Protein AF-A0A935F3R4-F1 (afdb_monomer_lite)

Sequence (139 aa):
MKSLVALALAGAVAFTPAAFAADPPKAADSKANPQQERMKACNEKAKGKSGDDRSKFMSACLSGEEPAKMTHQEKMGYCNKQAAGKSGDDRKKFMSSCLSGDAPAANMTQQEKMGYCNKQATGKSGDDRKKFMSSCLSG

pLDDT: mean 72.4, std 16.74, range [38.69, 95.19]

Secondary structure (DSSP, 8-state):
---------------------------------HHHHHHHHHHHHTTT--HHHHHHHHHHHHHT-S--PPPHHHHHHHHHHHTTT--HHHHHHHHHHHHHSS-TTTSS-HHHHHHHHHHHTTT--HHHHHHHHHHHHH-

Foldseek 3Di:
DDDDDDDDDDDDDDDDDDDDDDDDPDPPDPPDDVLVLLQVVLVVVLVVPDDPRSVVSSCCSSVLVAQDQDGLVSLQVLLVVVCVVPDDPRSVVSSCVSNVDSPVVVVDDLVVLQVVLVVSCVPPDDPRSVSRSVSNSVD

Radius of gyration: 26.76 Å; chains: 1; bounding box: 72×70×45 Å

Structure (mmCIF, N/CA/C/O backbone):
data_AF-A0A935F3R4-F1
#
_entry.id   AF-A0A935F3R4-F1
#
loop_
_atom_site.group_PDB
_atom_site.id
_atom_site.type_symbol
_atom_site.label_atom_id
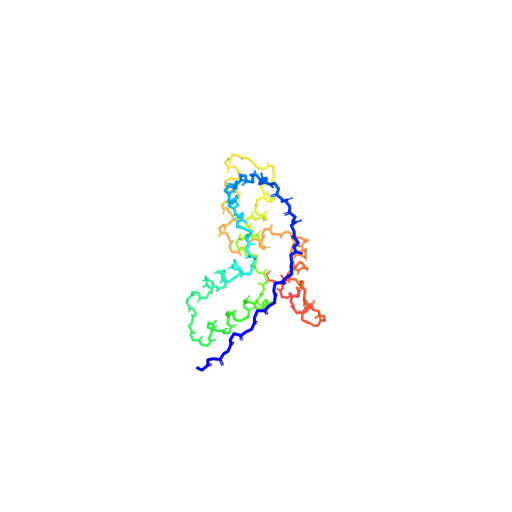_atom_site.label_alt_id
_atom_site.label_comp_id
_atom_site.label_asym_id
_atom_site.label_entity_id
_atom_site.label_seq_id
_atom_site.pdbx_PDB_ins_code
_atom_site.Cartn_x
_atom_site.Cartn_y
_atom_site.Cartn_z
_atom_site.occupancy
_atom_site.B_iso_or_equiv
_atom_site.auth_seq_id
_atom_site.auth_comp_id
_atom_site.auth_asym_id
_atom_site.auth_atom_id
_atom_site.pdbx_PDB_model_num
ATOM 1 N N . MET A 1 1 ? 56.560 35.709 -5.169 1.00 38.69 1 MET A N 1
ATOM 2 C CA . MET A 1 1 ? 56.794 36.980 -5.894 1.00 38.69 1 MET A CA 1
ATOM 3 C C . MET A 1 1 ? 55.492 37.769 -5.815 1.00 38.69 1 MET A C 1
ATOM 5 O O . MET A 1 1 ? 54.488 37.266 -6.285 1.00 38.69 1 MET A O 1
ATOM 9 N N . LYS A 1 2 ? 55.395 38.708 -4.862 1.00 43.03 2 LYS A N 1
ATOM 10 C CA . LYS A 1 2 ? 55.225 40.154 -5.122 1.00 43.03 2 LYS A CA 1
ATOM 11 C C . LYS A 1 2 ? 54.129 40.478 -6.157 1.00 43.03 2 LYS A C 1
ATOM 13 O O . LYS A 1 2 ? 54.388 40.368 -7.345 1.00 43.03 2 LYS A O 1
ATOM 18 N N . SER A 1 3 ? 52.966 40.952 -5.703 1.00 43.56 3 SER A N 1
ATOM 19 C CA . SER A 1 3 ? 52.717 42.402 -5.680 1.00 43.56 3 SER A CA 1
ATOM 20 C C . SER A 1 3 ? 51.422 42.783 -4.957 1.00 43.56 3 SER A C 1
ATOM 22 O O . SER A 1 3 ? 50.352 42.242 -5.212 1.00 43.56 3 SER A O 1
ATOM 24 N N . LEU A 1 4 ? 51.588 43.749 -4.055 1.00 52.19 4 LEU A N 1
ATOM 25 C CA . LEU A 1 4 ? 50.593 44.647 -3.473 1.00 52.19 4 LEU A CA 1
ATOM 26 C C . LEU A 1 4 ? 50.258 45.751 -4.487 1.00 52.19 4 LEU A C 1
ATOM 28 O O . LEU A 1 4 ? 51.204 46.257 -5.078 1.00 52.19 4 LEU A O 1
ATOM 32 N N . VAL A 1 5 ? 49.001 46.210 -4.573 1.00 55.28 5 VAL A N 1
ATOM 33 C CA . VAL A 1 5 ? 48.644 47.644 -4.686 1.00 55.28 5 VAL A CA 1
ATOM 34 C C . VAL A 1 5 ? 47.255 47.852 -4.069 1.00 55.28 5 VAL A C 1
ATOM 36 O O . VAL A 1 5 ? 46.295 47.169 -4.413 1.00 55.28 5 VAL A O 1
ATOM 39 N N . ALA A 1 6 ? 47.189 48.798 -3.136 1.00 48.53 6 ALA A N 1
ATOM 40 C CA . ALA A 1 6 ? 46.006 49.282 -2.445 1.00 48.53 6 ALA A CA 1
ATOM 41 C C . ALA A 1 6 ? 45.320 50.420 -3.219 1.00 48.53 6 ALA A C 1
ATOM 43 O O . ALA A 1 6 ? 45.998 51.213 -3.869 1.00 48.53 6 ALA A O 1
ATOM 44 N N . LEU A 1 7 ? 44.006 50.582 -3.042 1.00 43.25 7 LEU A N 1
ATOM 45 C CA . LEU A 1 7 ? 43.373 51.900 -3.096 1.00 43.25 7 LEU A CA 1
ATOM 46 C C . LEU A 1 7 ? 42.188 51.938 -2.124 1.00 43.25 7 LEU A C 1
ATOM 48 O O . LEU A 1 7 ? 41.183 51.258 -2.310 1.00 43.25 7 LEU A O 1
ATOM 52 N N . ALA A 1 8 ? 42.354 52.716 -1.058 1.00 47.06 8 ALA A N 1
ATOM 53 C CA . ALA A 1 8 ? 41.310 53.069 -0.113 1.00 47.06 8 ALA A CA 1
ATOM 54 C C . ALA A 1 8 ? 40.468 54.219 -0.683 1.00 47.06 8 ALA A C 1
ATOM 56 O O . ALA A 1 8 ? 41.023 55.189 -1.196 1.00 47.06 8 ALA A O 1
ATOM 57 N N . LEU A 1 9 ? 39.147 54.148 -0.521 1.00 44.62 9 LEU A N 1
ATOM 58 C CA . LEU A 1 9 ? 38.273 55.319 -0.549 1.00 44.62 9 LEU A CA 1
ATOM 59 C C . LEU A 1 9 ? 37.217 55.173 0.546 1.00 44.62 9 LEU A C 1
ATOM 61 O O . LEU A 1 9 ? 36.546 54.152 0.675 1.00 44.62 9 LEU A O 1
ATOM 65 N N . ALA A 1 10 ? 37.184 56.201 1.384 1.00 49.09 10 ALA A N 1
ATOM 66 C CA . ALA A 1 10 ? 36.413 56.323 2.601 1.00 49.09 10 ALA A CA 1
ATOM 67 C C . ALA A 1 10 ? 34.899 56.343 2.346 1.00 49.09 10 ALA A C 1
ATOM 69 O O . ALA A 1 10 ? 34.424 56.929 1.378 1.00 49.09 10 ALA A O 1
ATOM 70 N N . GLY A 1 11 ? 34.147 55.773 3.283 1.00 43.31 11 GLY A N 1
ATOM 71 C CA . GLY A 1 11 ? 32.693 55.875 3.342 1.00 43.31 11 GLY A CA 1
ATOM 72 C C . GLY A 1 11 ? 32.197 55.389 4.695 1.00 43.31 11 GLY A C 1
ATOM 73 O O . GLY A 1 11 ? 31.894 54.213 4.867 1.00 43.31 11 GLY A O 1
ATOM 74 N N . ALA A 1 12 ? 32.180 56.288 5.677 1.00 54.00 12 ALA A N 1
ATOM 75 C CA . ALA A 1 12 ? 31.603 56.039 6.987 1.00 54.00 12 ALA A CA 1
ATOM 76 C C . ALA A 1 12 ? 30.084 55.838 6.859 1.00 54.00 12 ALA A C 1
ATOM 78 O O . ALA A 1 12 ? 29.365 56.767 6.502 1.00 54.00 12 ALA A O 1
ATOM 79 N N . VAL A 1 13 ? 29.595 54.644 7.198 1.00 53.12 13 VAL A N 1
ATOM 80 C CA . VAL A 1 13 ? 28.189 54.426 7.550 1.00 53.12 13 VAL A CA 1
ATOM 81 C C . VAL A 1 13 ? 28.177 53.765 8.918 1.00 53.12 13 VAL A C 1
ATOM 83 O O . VAL A 1 13 ? 28.537 52.601 9.077 1.00 53.12 13 VAL A O 1
ATOM 86 N N . ALA A 1 14 ? 27.811 54.555 9.923 1.00 50.25 14 ALA A N 1
ATOM 87 C CA . ALA A 1 14 ? 27.481 54.062 11.245 1.00 50.25 14 ALA A CA 1
ATOM 88 C C . ALA A 1 14 ? 26.250 53.151 11.128 1.00 50.25 14 ALA A C 1
ATOM 90 O O . ALA A 1 14 ? 25.163 53.622 10.797 1.00 50.25 14 ALA A O 1
ATOM 91 N N . PHE A 1 15 ? 26.421 51.855 11.391 1.00 52.00 15 PHE A N 1
ATOM 92 C CA . PHE A 1 15 ? 25.313 50.927 11.592 1.00 52.00 15 PHE A CA 1
ATOM 93 C C . PHE A 1 15 ? 25.356 50.444 13.041 1.00 52.00 15 PHE A C 1
ATOM 95 O O . PHE A 1 15 ? 26.325 49.839 13.498 1.00 52.00 15 PHE A O 1
ATOM 102 N N . THR A 1 16 ? 24.319 50.812 13.777 1.00 57.53 16 THR A N 1
ATOM 103 C CA . THR A 1 16 ? 24.062 50.454 15.170 1.00 57.53 16 THR A CA 1
ATOM 104 C C . THR A 1 16 ? 23.855 48.936 15.315 1.00 57.53 16 THR A C 1
ATOM 106 O O . THR A 1 16 ? 23.285 48.308 14.422 1.00 57.53 16 THR A O 1
ATOM 109 N N . PRO A 1 17 ? 24.293 48.300 16.419 1.00 47.12 17 PRO A N 1
ATOM 110 C CA . PRO A 1 17 ? 24.120 46.865 16.598 1.00 47.12 17 PRO A CA 1
ATOM 111 C C . PRO A 1 17 ? 22.686 46.559 17.052 1.00 47.12 17 PRO A C 1
ATOM 113 O O . PRO A 1 17 ? 22.317 46.814 18.197 1.00 47.12 17 PRO A O 1
ATOM 116 N N . ALA A 1 18 ? 21.874 45.981 16.167 1.00 45.28 18 ALA A N 1
ATOM 117 C CA . ALA A 1 18 ? 20.682 45.247 16.575 1.00 45.28 18 ALA A CA 1
ATOM 118 C C . ALA A 1 18 ? 21.119 43.848 17.032 1.00 45.28 18 ALA A C 1
ATOM 120 O O . ALA A 1 18 ? 21.529 43.009 16.229 1.00 45.28 18 ALA A O 1
ATOM 121 N N . ALA A 1 19 ? 21.066 43.623 18.342 1.00 49.66 19 ALA A N 1
ATOM 122 C CA . ALA A 1 19 ? 21.203 42.310 18.945 1.00 49.66 19 ALA A CA 1
ATOM 123 C C . ALA A 1 19 ? 20.053 41.408 18.466 1.00 49.66 19 ALA A C 1
ATOM 125 O O . ALA A 1 19 ? 18.925 41.527 18.939 1.00 49.66 19 ALA A O 1
ATOM 126 N N . PHE A 1 20 ? 20.338 40.501 17.533 1.00 44.22 20 PHE A N 1
ATOM 127 C CA . PHE A 1 20 ? 19.460 39.371 17.259 1.00 44.22 20 PHE A CA 1
ATOM 128 C C . PHE A 1 20 ? 19.858 38.224 18.182 1.00 44.22 20 PHE A C 1
ATOM 130 O O . PHE A 1 20 ? 20.904 37.596 18.017 1.00 44.22 20 PHE A O 1
ATOM 137 N N . ALA A 1 21 ? 19.010 37.986 19.181 1.00 41.22 21 ALA A N 1
ATOM 138 C CA . ALA A 1 21 ? 18.970 36.734 19.910 1.00 41.22 21 ALA A CA 1
ATOM 139 C C . ALA A 1 21 ? 18.739 35.600 18.899 1.00 41.22 21 ALA A C 1
ATOM 141 O O . ALA A 1 21 ? 17.731 35.577 18.195 1.00 41.22 21 ALA A O 1
ATOM 142 N N . ALA A 1 22 ? 19.707 34.693 18.792 1.00 39.03 22 ALA A N 1
ATOM 143 C CA . ALA A 1 22 ? 19.551 33.462 18.041 1.00 39.03 22 ALA A CA 1
ATOM 144 C C . ALA A 1 22 ? 18.685 32.503 18.868 1.00 39.03 22 ALA A C 1
ATOM 146 O O . ALA A 1 22 ? 19.172 31.858 19.797 1.00 39.03 22 ALA A O 1
ATOM 147 N N . ASP A 1 23 ? 17.396 32.426 18.540 1.00 50.12 23 ASP A N 1
ATOM 148 C CA . ASP A 1 23 ? 16.564 31.276 18.885 1.00 50.12 23 ASP A CA 1
ATOM 149 C C . ASP A 1 23 ? 17.245 29.983 18.385 1.00 50.12 23 ASP A C 1
ATOM 151 O O . ASP A 1 23 ? 17.733 29.946 17.247 1.00 50.12 23 ASP A O 1
ATOM 155 N N . PRO A 1 24 ? 17.300 28.905 19.190 1.00 49.59 24 PRO A N 1
ATOM 156 C CA . PRO A 1 24 ? 17.831 27.630 18.727 1.00 49.59 24 PRO A CA 1
ATOM 157 C C . PRO A 1 24 ? 16.978 27.122 17.554 1.00 49.59 24 PRO A C 1
ATOM 159 O O . PRO A 1 24 ? 15.748 27.230 17.604 1.00 49.59 24 PRO A O 1
ATOM 162 N N . PRO A 1 25 ? 17.583 26.545 16.496 1.00 46.75 25 PRO A N 1
ATOM 163 C CA . PRO A 1 25 ? 16.826 26.004 15.380 1.00 46.75 25 PRO A CA 1
ATOM 164 C C . PRO A 1 25 ? 15.857 24.940 15.897 1.00 46.75 25 PRO A C 1
ATOM 166 O O . PRO A 1 25 ? 16.247 23.860 16.344 1.00 46.75 25 PRO A O 1
ATOM 169 N N . LYS A 1 26 ? 14.569 25.286 15.834 1.00 45.81 26 LYS A N 1
ATOM 170 C CA . LYS A 1 26 ? 13.435 24.385 15.999 1.00 45.81 26 LYS A CA 1
ATOM 171 C C . LYS A 1 26 ? 13.702 23.170 15.110 1.00 45.81 26 LYS A C 1
ATOM 173 O O . LYS A 1 26 ? 13.853 23.319 13.898 1.00 45.81 26 LYS A O 1
ATOM 178 N N . ALA A 1 27 ? 13.834 22.000 15.735 1.00 45.16 27 ALA A N 1
ATOM 179 C CA . ALA A 1 27 ? 14.078 20.736 15.059 1.00 45.16 27 ALA A CA 1
ATOM 180 C C . ALA A 1 27 ? 13.140 20.611 13.854 1.00 45.16 27 ALA A C 1
ATOM 182 O O . ALA A 1 27 ? 11.920 20.692 13.998 1.00 45.16 27 ALA A O 1
ATOM 183 N N . ALA A 1 28 ? 13.728 20.473 12.668 1.00 40.44 28 ALA A N 1
ATOM 184 C CA . ALA A 1 28 ? 12.989 20.231 11.448 1.00 40.44 28 ALA A CA 1
ATOM 185 C C . ALA A 1 28 ? 12.219 18.915 11.607 1.00 40.44 28 ALA A C 1
ATOM 187 O O . ALA A 1 28 ? 12.815 17.838 11.682 1.00 40.44 28 ALA A O 1
ATOM 188 N N . ASP A 1 29 ? 10.894 19.023 11.677 1.00 42.53 29 ASP A N 1
ATOM 189 C CA . ASP A 1 29 ? 9.966 17.911 11.542 1.00 42.53 29 ASP A CA 1
ATOM 190 C C . ASP A 1 29 ? 10.389 17.060 10.339 1.00 42.53 29 ASP A C 1
ATOM 192 O O . ASP A 1 29 ? 10.407 17.522 9.192 1.00 42.53 29 ASP A O 1
ATOM 196 N N . SER A 1 30 ? 10.779 15.813 10.613 1.00 47.22 30 SER A N 1
ATOM 197 C CA . SER A 1 30 ? 11.139 14.823 9.603 1.00 47.22 30 SER A CA 1
ATOM 198 C C . SER A 1 30 ? 9.915 14.516 8.749 1.00 47.22 30 SER A C 1
ATOM 200 O O . SER A 1 30 ? 9.144 13.595 9.020 1.00 47.22 30 SER A O 1
ATOM 202 N N . LYS A 1 31 ? 9.738 15.311 7.694 1.00 47.62 31 LYS A N 1
ATOM 203 C CA . LYS A 1 31 ? 8.797 15.066 6.609 1.00 47.62 31 LYS A CA 1
ATOM 204 C C . LYS A 1 31 ? 9.129 13.697 6.028 1.00 47.62 31 LYS A C 1
ATOM 206 O O . LYS A 1 31 ? 10.131 13.541 5.333 1.00 47.62 31 LYS A O 1
ATOM 211 N N . ALA A 1 32 ? 8.312 12.703 6.359 1.00 54.34 32 ALA A N 1
ATOM 212 C CA . ALA A 1 32 ? 8.445 11.357 5.836 1.00 54.34 32 ALA A CA 1
ATOM 213 C C . ALA A 1 32 ? 8.605 11.410 4.312 1.00 54.34 32 ALA A C 1
ATOM 215 O O . ALA A 1 32 ? 7.733 11.911 3.600 1.00 54.34 32 ALA A O 1
ATOM 216 N N . ASN A 1 33 ? 9.758 10.954 3.822 1.00 67.00 33 ASN A N 1
ATOM 217 C CA . ASN A 1 33 ? 10.043 10.930 2.401 1.00 67.00 33 ASN A CA 1
ATOM 218 C C . ASN A 1 33 ? 9.420 9.646 1.822 1.00 67.00 33 ASN A C 1
ATOM 220 O O . ASN A 1 33 ? 9.916 8.553 2.120 1.00 67.00 33 ASN A O 1
ATOM 224 N N . PRO A 1 34 ? 8.360 9.737 0.997 1.00 65.62 34 PRO A N 1
ATOM 225 C CA . PRO A 1 34 ? 7.677 8.560 0.457 1.00 65.62 34 PRO A CA 1
ATOM 226 C C . PRO A 1 34 ? 8.620 7.659 -0.353 1.00 65.62 34 PRO A C 1
ATOM 228 O O . PRO A 1 34 ? 8.399 6.451 -0.440 1.00 65.62 34 PRO A O 1
ATOM 231 N N . GLN A 1 35 ? 9.716 8.208 -0.887 1.00 68.75 35 GLN A N 1
ATOM 232 C CA . GLN A 1 35 ? 10.732 7.435 -1.590 1.00 68.75 35 GLN A CA 1
ATOM 233 C C . GLN A 1 35 ? 11.632 6.625 -0.645 1.00 68.75 35 GLN A C 1
ATOM 235 O O . GLN A 1 35 ? 11.976 5.491 -0.972 1.00 68.75 35 GLN A O 1
ATOM 240 N N . GLN A 1 36 ? 11.961 7.141 0.545 1.00 76.25 36 GLN A N 1
ATOM 241 C CA . GLN A 1 36 ? 12.702 6.371 1.556 1.00 76.25 36 GLN A CA 1
ATOM 242 C C . GLN A 1 36 ? 11.865 5.218 2.113 1.00 76.25 36 GLN A C 1
ATOM 244 O O . GLN A 1 36 ? 12.365 4.105 2.264 1.00 76.25 36 GLN A O 1
ATOM 249 N N . GLU A 1 37 ? 10.583 5.457 2.380 1.00 74.12 37 GLU A N 1
ATOM 250 C CA . GLU A 1 37 ? 9.661 4.422 2.863 1.00 74.12 37 GLU A CA 1
ATOM 251 C C . GLU A 1 37 ? 9.439 3.330 1.809 1.00 74.12 37 GLU A C 1
ATOM 253 O O . GLU A 1 37 ? 9.463 2.137 2.123 1.00 74.12 37 GLU A O 1
ATOM 258 N N . ARG A 1 38 ? 9.328 3.717 0.531 1.00 73.75 38 ARG A N 1
ATOM 259 C CA . ARG A 1 38 ? 9.307 2.773 -0.590 1.00 73.75 38 ARG A CA 1
ATOM 260 C C . ARG A 1 38 ? 10.592 1.958 -0.669 1.00 73.75 38 ARG A C 1
ATOM 262 O O . ARG A 1 38 ? 10.530 0.747 -0.843 1.00 73.75 38 ARG A O 1
ATOM 269 N N . MET A 1 39 ? 11.747 2.591 -0.496 1.00 84.50 39 MET A N 1
ATOM 270 C CA . MET A 1 39 ? 13.030 1.895 -0.519 1.00 84.50 39 MET A CA 1
ATOM 271 C C . MET A 1 39 ? 13.157 0.887 0.630 1.00 84.50 39 MET A C 1
ATOM 273 O O . MET A 1 39 ? 13.622 -0.230 0.405 1.00 84.50 39 MET A O 1
ATOM 277 N N . LYS A 1 40 ? 12.689 1.222 1.838 1.00 82.25 40 LYS A N 1
ATOM 278 C CA . LYS A 1 40 ? 12.616 0.268 2.959 1.00 82.25 40 LYS A CA 1
ATOM 279 C C . LYS A 1 40 ? 11.682 -0.902 2.643 1.00 82.25 40 LYS A C 1
ATOM 281 O O . LYS A 1 40 ? 12.074 -2.049 2.823 1.00 82.25 40 LYS A O 1
ATOM 286 N N . ALA A 1 41 ? 10.490 -0.630 2.109 1.00 76.44 41 ALA A N 1
ATOM 287 C CA . AL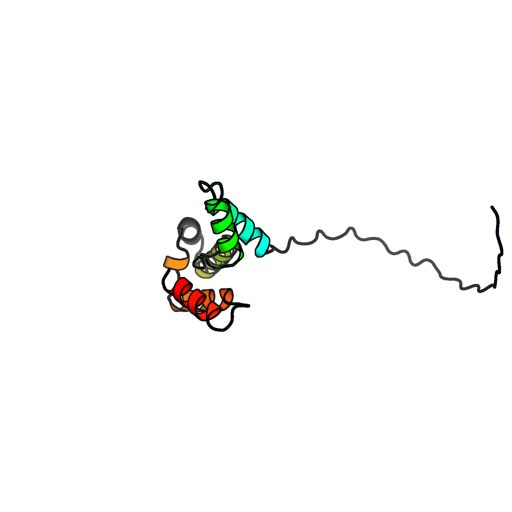A A 1 41 ? 9.527 -1.668 1.742 1.00 76.44 41 ALA A CA 1
ATOM 288 C C . ALA A 1 41 ? 10.052 -2.594 0.628 1.00 76.44 41 ALA A C 1
ATOM 290 O O . ALA A 1 41 ? 9.886 -3.811 0.711 1.00 76.44 41 ALA A O 1
ATOM 291 N N . CYS A 1 42 ? 10.719 -2.037 -0.388 1.00 83.69 42 CYS A N 1
ATOM 292 C CA . CYS A 1 42 ? 11.381 -2.819 -1.429 1.00 83.69 42 CYS A CA 1
ATOM 293 C C . CYS A 1 42 ? 12.513 -3.677 -0.850 1.00 83.69 42 CYS A C 1
ATOM 295 O O . CYS A 1 42 ? 12.633 -4.838 -1.217 1.00 83.69 42 CYS A O 1
ATOM 297 N N . ASN A 1 43 ? 13.306 -3.162 0.094 1.00 85.31 43 ASN A N 1
ATOM 298 C CA . ASN A 1 43 ? 14.351 -3.958 0.743 1.00 85.31 43 ASN A CA 1
ATOM 299 C C . ASN A 1 43 ? 13.786 -5.082 1.627 1.00 85.31 43 ASN A C 1
ATOM 301 O O . ASN A 1 43 ? 14.295 -6.199 1.573 1.00 85.31 43 ASN A O 1
ATOM 305 N N . GLU A 1 44 ? 12.713 -4.836 2.384 1.00 83.06 44 GLU A N 1
ATOM 306 C CA . GLU A 1 44 ? 12.034 -5.878 3.170 1.00 83.06 44 GLU A CA 1
ATOM 307 C C . GLU A 1 44 ? 11.498 -7.003 2.275 1.00 83.06 44 GLU A C 1
ATOM 309 O O . GLU A 1 44 ? 11.738 -8.178 2.539 1.00 83.06 44 GLU A O 1
ATOM 314 N N . LYS A 1 45 ? 10.847 -6.660 1.159 1.00 73.88 45 LYS A N 1
ATOM 315 C CA . LYS A 1 45 ? 10.323 -7.642 0.189 1.00 73.88 45 LYS A CA 1
ATOM 316 C C . LYS A 1 45 ? 11.398 -8.298 -0.686 1.00 73.88 45 LYS A C 1
ATOM 318 O O . LYS A 1 45 ? 11.113 -9.244 -1.429 1.00 73.88 45 LYS A O 1
ATOM 323 N N . ALA A 1 46 ? 12.619 -7.775 -0.641 1.00 82.75 46 ALA A N 1
ATOM 324 C CA . ALA A 1 46 ? 13.786 -8.384 -1.258 1.00 82.75 46 ALA A CA 1
ATOM 325 C C . ALA A 1 46 ? 14.455 -9.418 -0.339 1.00 82.75 46 ALA A C 1
ATOM 327 O O . ALA A 1 46 ? 15.379 -10.095 -0.789 1.00 82.75 46 ALA A O 1
ATOM 328 N N . LYS A 1 47 ? 14.011 -9.576 0.922 1.00 83.62 47 LYS A N 1
ATOM 329 C CA . LYS A 1 47 ? 14.495 -10.655 1.795 1.00 83.62 47 LYS A CA 1
ATOM 330 C C . LYS A 1 47 ? 14.267 -12.008 1.118 1.00 83.62 47 LYS A C 1
ATOM 332 O O . LYS A 1 47 ? 13.169 -12.304 0.659 1.00 83.62 47 LYS A O 1
ATOM 337 N N . GLY A 1 48 ? 15.330 -12.806 1.033 1.00 82.44 48 GLY A N 1
ATOM 338 C CA . GLY A 1 48 ? 15.326 -14.101 0.346 1.00 82.44 48 GLY A CA 1
ATOM 339 C C . GLY A 1 48 ? 15.599 -14.042 -1.161 1.00 82.44 48 GLY A C 1
ATOM 340 O O . GLY A 1 48 ? 15.699 -15.096 -1.780 1.00 82.44 48 GLY A O 1
ATOM 341 N N . LYS A 1 49 ? 15.765 -12.850 -1.755 1.00 83.88 49 LYS A N 1
ATOM 342 C CA . LYS A 1 49 ? 16.222 -12.678 -3.144 1.00 83.88 49 LYS A CA 1
ATOM 343 C C . LYS A 1 49 ? 17.701 -12.299 -3.165 1.00 83.88 49 LYS A C 1
ATOM 345 O O . LYS A 1 49 ? 18.145 -11.449 -2.389 1.00 83.88 49 LYS A O 1
ATOM 350 N N . SER A 1 50 ? 18.443 -12.871 -4.104 1.00 88.12 50 SER A N 1
ATOM 351 C CA . SER A 1 50 ? 19.895 -12.707 -4.234 1.00 88.12 50 SER A CA 1
ATOM 352 C C . SER A 1 50 ? 20.276 -12.526 -5.699 1.00 88.12 50 SER A C 1
ATOM 354 O O . SER A 1 50 ? 19.521 -12.918 -6.582 1.00 88.12 50 SER A O 1
ATOM 356 N N . GLY A 1 51 ? 21.451 -11.954 -5.963 1.00 89.38 51 GLY A N 1
ATOM 357 C CA . GLY A 1 51 ? 21.980 -11.841 -7.324 1.00 89.38 51 GLY A CA 1
ATOM 358 C C . GLY A 1 51 ? 21.067 -11.052 -8.268 1.00 89.38 51 GLY A C 1
ATOM 359 O O . GLY A 1 51 ? 20.501 -10.022 -7.892 1.00 89.38 51 GLY A O 1
ATOM 360 N N . ASP A 1 52 ? 20.936 -11.545 -9.496 1.00 89.81 52 ASP A N 1
ATOM 361 C CA . ASP A 1 52 ? 20.204 -10.884 -10.580 1.00 89.81 52 ASP A CA 1
ATOM 362 C C . ASP A 1 52 ? 18.709 -10.695 -10.253 1.00 89.81 52 ASP A C 1
ATOM 364 O O . ASP A 1 52 ? 18.123 -9.648 -10.546 1.00 89.81 52 ASP A O 1
ATOM 368 N N . ASP A 1 53 ? 18.114 -11.652 -9.532 1.00 82.50 53 ASP A N 1
ATOM 369 C CA . ASP A 1 53 ? 16.711 -11.615 -9.106 1.00 82.50 53 ASP A CA 1
ATOM 370 C C . ASP A 1 53 ? 16.423 -10.4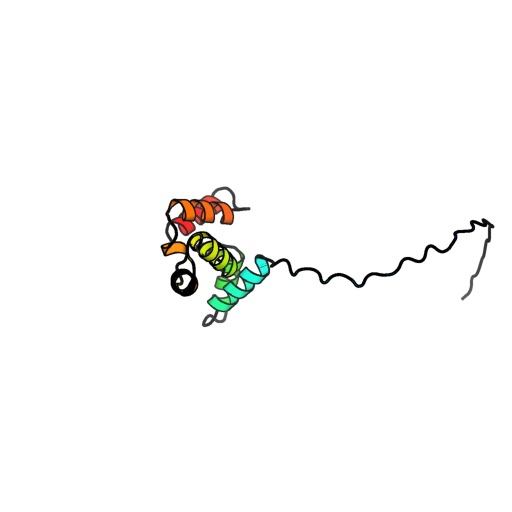82 -8.119 1.00 82.50 53 ASP A C 1
ATOM 372 O O . ASP A 1 53 ? 15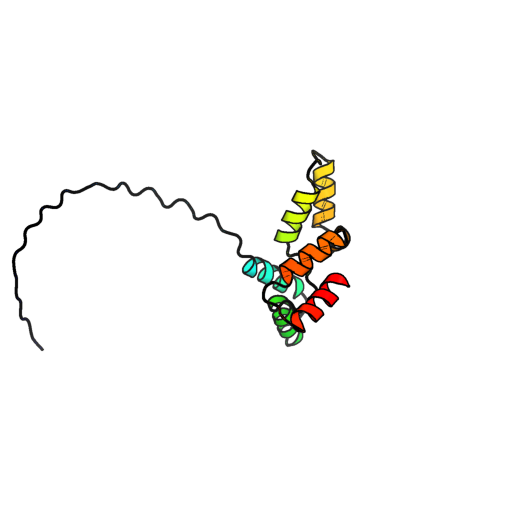.381 -9.824 -8.201 1.00 82.50 53 ASP A O 1
ATOM 376 N N . ARG A 1 54 ? 17.356 -10.196 -7.197 1.00 87.56 54 ARG A N 1
ATOM 377 C CA . ARG A 1 54 ? 17.212 -9.062 -6.272 1.00 87.56 54 ARG A CA 1
ATOM 378 C C . ARG A 1 54 ? 17.277 -7.742 -7.024 1.00 87.56 54 ARG A C 1
ATOM 380 O O . ARG A 1 54 ? 16.461 -6.865 -6.753 1.00 87.56 54 ARG A O 1
ATOM 387 N N . SER A 1 55 ? 18.220 -7.600 -7.949 1.00 83.94 55 SER A N 1
ATOM 388 C CA . SER A 1 55 ? 18.401 -6.368 -8.722 1.00 83.94 55 SER A CA 1
ATOM 389 C C . SER A 1 55 ? 17.195 -6.079 -9.610 1.00 83.94 55 SER A C 1
ATOM 391 O O . SER A 1 55 ? 16.673 -4.966 -9.580 1.00 83.94 55 SER A O 1
ATOM 393 N N . LYS A 1 56 ? 16.683 -7.087 -10.328 1.00 84.69 56 LYS A N 1
ATOM 394 C CA . LYS A 1 56 ? 15.458 -6.967 -11.135 1.00 84.69 56 LYS A CA 1
ATOM 395 C C . LYS A 1 56 ? 14.249 -6.610 -10.280 1.00 84.69 56 LYS A C 1
ATOM 397 O O . LYS A 1 56 ? 13.527 -5.671 -10.604 1.00 84.69 56 LYS A O 1
ATOM 402 N N . PHE A 1 57 ? 14.072 -7.296 -9.152 1.00 83.94 57 PHE A N 1
ATOM 403 C CA . PHE A 1 57 ? 12.990 -7.004 -8.219 1.00 83.94 57 PHE A CA 1
ATOM 404 C C . PHE A 1 57 ? 13.084 -5.588 -7.636 1.00 83.94 57 PHE A C 1
ATOM 406 O O . PHE A 1 57 ? 12.085 -4.881 -7.548 1.00 83.94 57 PHE A O 1
ATOM 413 N N . MET A 1 58 ? 14.277 -5.158 -7.232 1.00 86.31 58 MET A N 1
ATOM 414 C CA . MET A 1 58 ? 14.488 -3.861 -6.599 1.00 86.31 58 MET A CA 1
ATOM 415 C C . MET A 1 58 ? 14.295 -2.723 -7.603 1.00 86.31 58 MET A C 1
ATOM 417 O O . MET A 1 58 ? 13.627 -1.746 -7.270 1.00 86.31 58 MET A O 1
ATOM 421 N N . SER A 1 59 ? 14.765 -2.892 -8.841 1.00 83.25 59 SER A N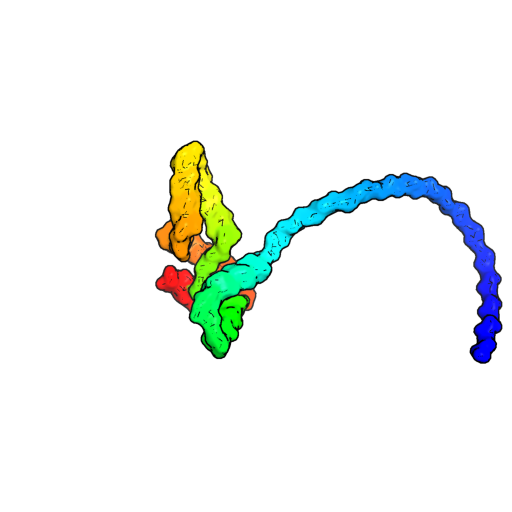 1
ATOM 422 C CA . SER A 1 59 ? 14.471 -1.981 -9.949 1.00 83.25 59 SER A CA 1
ATOM 423 C C . SER A 1 59 ? 12.970 -1.913 -10.224 1.00 83.25 59 SER A C 1
ATOM 425 O O . SER A 1 59 ? 12.404 -0.835 -10.116 1.00 83.25 59 SER A O 1
ATOM 427 N N . ALA A 1 60 ? 12.280 -3.037 -10.440 1.00 79.62 60 ALA A N 1
ATOM 428 C CA . ALA A 1 60 ? 10.831 -3.050 -10.679 1.00 79.62 60 ALA A CA 1
ATOM 429 C C . ALA A 1 60 ? 10.026 -2.443 -9.508 1.00 79.62 60 ALA A C 1
ATOM 431 O O . ALA A 1 60 ? 9.074 -1.680 -9.707 1.00 79.62 60 ALA A O 1
ATOM 432 N N . CYS A 1 61 ? 10.432 -2.726 -8.267 1.00 80.00 61 CYS A N 1
ATOM 433 C CA . CYS A 1 61 ? 9.793 -2.208 -7.059 1.00 80.00 61 CYS A CA 1
ATOM 434 C C . CYS A 1 61 ? 9.985 -0.693 -6.904 1.00 80.00 61 CYS A C 1
ATOM 436 O O . CYS A 1 61 ? 9.044 0.016 -6.527 1.00 80.00 61 CYS A O 1
ATOM 438 N N . LEU A 1 62 ? 11.168 -0.169 -7.233 1.00 77.69 62 LEU A N 1
ATOM 439 C CA . LEU A 1 62 ? 11.459 1.267 -7.208 1.00 77.69 62 LEU A CA 1
ATOM 440 C C . LEU A 1 62 ? 10.851 2.003 -8.422 1.00 77.69 62 LEU A C 1
ATOM 442 O O . LEU A 1 62 ? 10.380 3.127 -8.254 1.00 77.69 62 LEU A O 1
ATOM 446 N N . SER A 1 63 ? 10.745 1.347 -9.584 1.00 74.69 63 SER A N 1
ATOM 447 C CA . SER A 1 63 ? 10.122 1.847 -10.829 1.00 74.69 63 SER A CA 1
ATOM 448 C C . SER A 1 63 ? 8.584 1.802 -10.822 1.00 74.69 63 SER A C 1
ATOM 450 O O . SER A 1 63 ? 7.907 2.538 -11.549 1.00 74.69 63 SER A O 1
ATOM 452 N N . GLY A 1 64 ? 7.993 0.971 -9.960 1.00 65.25 64 GLY A N 1
ATOM 453 C CA . GLY A 1 64 ? 6.535 0.826 -9.830 1.00 65.25 64 GLY A CA 1
ATOM 454 C C . GLY A 1 64 ? 5.917 -0.047 -10.897 1.00 65.25 64 GLY A C 1
ATOM 455 O O . GLY A 1 64 ? 4.831 0.269 -11.374 1.00 65.25 64 GLY A O 1
ATOM 456 N N . GLU A 1 65 ? 6.649 -1.086 -11.282 1.00 61.31 65 GLU A N 1
ATOM 457 C CA . GLU A 1 65 ? 6.200 -2.136 -12.195 1.00 61.31 65 GLU A CA 1
ATOM 458 C C . GLU A 1 65 ? 5.531 -3.298 -11.445 1.00 61.31 65 GLU A C 1
ATOM 460 O O . GLU A 1 65 ? 4.699 -3.995 -12.014 1.00 61.31 65 GLU A O 1
ATOM 465 N N . GLU A 1 66 ? 5.820 -3.472 -10.151 1.00 58.69 66 GLU A N 1
ATOM 466 C CA . GLU A 1 66 ? 5.055 -4.366 -9.273 1.00 58.69 66 GLU A CA 1
ATOM 467 C C . GLU A 1 66 ? 3.644 -3.803 -9.004 1.00 58.69 66 GLU A C 1
ATOM 469 O O . GLU A 1 66 ? 3.494 -2.577 -8.898 1.00 58.69 66 GLU A O 1
ATOM 474 N N . PRO A 1 67 ? 2.612 -4.662 -8.830 1.00 55.19 67 PRO A N 1
ATOM 475 C CA . PRO A 1 67 ? 1.274 -4.205 -8.469 1.00 55.19 67 PRO A CA 1
ATOM 476 C C . PRO A 1 67 ? 1.383 -3.343 -7.215 1.00 55.19 67 PRO A C 1
ATOM 478 O O . PRO A 1 67 ? 2.016 -3.738 -6.230 1.00 55.19 67 PRO A O 1
ATOM 481 N N . ALA A 1 68 ? 0.802 -2.145 -7.271 1.00 56.25 68 ALA A N 1
ATOM 482 C CA . ALA A 1 68 ? 0.902 -1.164 -6.206 1.00 56.25 68 ALA A CA 1
ATOM 483 C C . ALA A 1 68 ? 0.263 -1.720 -4.926 1.00 56.25 68 ALA A C 1
ATOM 485 O O . ALA A 1 68 ? -0.938 -1.623 -4.690 1.00 56.25 68 ALA A O 1
ATOM 486 N N . LYS A 1 69 ? 1.077 -2.362 -4.092 1.00 63.88 69 LYS A N 1
ATOM 487 C CA . LYS A 1 69 ? 0.722 -2.669 -2.714 1.00 63.88 69 LYS A CA 1
ATOM 488 C C . LYS A 1 69 ? 1.098 -1.456 -1.880 1.00 63.88 69 LYS A C 1
ATOM 490 O O . LYS A 1 69 ? 2.236 -0.992 -1.963 1.00 63.88 69 LYS A O 1
ATOM 495 N N . MET A 1 70 ? 0.147 -0.988 -1.070 1.00 69.31 70 MET A N 1
ATOM 496 C CA . MET A 1 70 ? 0.338 0.139 -0.157 1.00 69.31 70 MET A CA 1
ATOM 497 C C . MET A 1 70 ? 1.652 0.003 0.607 1.00 69.31 70 MET A C 1
ATOM 499 O O . MET A 1 70 ? 1.954 -1.052 1.176 1.00 69.31 70 MET A O 1
ATOM 503 N N . THR A 1 71 ? 2.423 1.085 0.636 1.00 74.00 71 THR A N 1
ATOM 504 C CA . THR A 1 71 ? 3.544 1.209 1.567 1.00 74.00 71 THR A CA 1
ATOM 505 C C . THR A 1 71 ? 3.029 1.142 3.005 1.00 74.00 71 THR A C 1
ATOM 507 O O . THR A 1 71 ? 1.845 1.362 3.274 1.00 74.00 71 THR A O 1
ATOM 510 N N . HIS A 1 72 ? 3.919 0.862 3.958 1.00 74.56 72 HIS A N 1
ATOM 511 C CA . HIS A 1 72 ? 3.542 0.818 5.369 1.00 74.56 72 HIS A CA 1
ATOM 512 C C . HIS A 1 72 ? 2.894 2.138 5.834 1.00 74.56 72 HIS A C 1
ATOM 514 O O . HIS A 1 72 ? 1.876 2.102 6.517 1.00 74.56 72 HIS A O 1
ATOM 520 N N . GLN A 1 73 ? 3.388 3.299 5.390 1.00 74.94 73 GLN A N 1
ATOM 521 C CA . GLN A 1 73 ? 2.761 4.590 5.701 1.00 74.94 73 GLN A CA 1
ATOM 522 C C . GLN A 1 73 ? 1.362 4.761 5.112 1.00 74.94 73 GLN A C 1
ATOM 524 O O . GLN A 1 73 ? 0.453 5.203 5.812 1.00 74.94 73 GLN A O 1
ATOM 529 N N . GLU A 1 74 ? 1.168 4.420 3.840 1.00 77.88 74 GLU A N 1
ATOM 530 C CA . GLU A 1 74 ? -0.152 4.515 3.209 1.00 77.88 74 GLU A CA 1
ATOM 531 C C . GLU A 1 74 ? -1.148 3.580 3.889 1.00 77.88 74 GLU A C 1
ATOM 533 O O . GLU A 1 74 ? -2.290 3.960 4.137 1.00 77.88 74 GLU A O 1
ATOM 538 N N . LYS A 1 75 ? -0.679 2.394 4.280 1.00 78.75 75 LYS A N 1
ATOM 539 C CA . LYS A 1 75 ? -1.440 1.430 5.064 1.00 78.75 75 LYS A CA 1
ATOM 540 C C . LYS A 1 75 ? -1.818 1.994 6.434 1.00 78.75 75 LYS A C 1
ATOM 542 O O . LYS A 1 75 ? -2.982 1.925 6.808 1.00 78.75 75 LYS A O 1
ATOM 547 N N . MET A 1 76 ? -0.885 2.619 7.151 1.00 85.56 76 MET A N 1
ATOM 548 C CA . MET A 1 76 ? -1.173 3.297 8.421 1.00 85.56 76 MET A CA 1
ATOM 549 C C . MET A 1 76 ? -2.198 4.421 8.247 1.00 85.56 76 MET A C 1
ATOM 551 O O . MET A 1 76 ? -3.138 4.515 9.038 1.00 85.56 76 MET A O 1
ATOM 555 N N . GLY A 1 77 ? -2.054 5.254 7.215 1.00 85.31 77 GLY A N 1
ATOM 556 C CA . GLY A 1 77 ? -3.003 6.327 6.912 1.00 85.31 77 GLY A CA 1
ATOM 557 C C . GLY A 1 77 ? -4.397 5.789 6.584 1.00 85.31 77 GLY A C 1
ATOM 558 O O . GLY A 1 77 ? -5.389 6.256 7.143 1.00 85.31 77 GLY A O 1
ATOM 559 N N . TYR A 1 78 ? -4.467 4.754 5.747 1.00 83.69 78 TYR A N 1
ATOM 560 C CA . TYR A 1 78 ? -5.703 4.064 5.389 1.00 83.69 78 TYR A CA 1
ATOM 561 C C . TYR A 1 78 ? -6.388 3.443 6.609 1.00 83.69 78 TYR A C 1
ATOM 563 O O . TYR A 1 78 ? -7.553 3.734 6.877 1.00 83.69 78 TYR A O 1
ATOM 571 N N . CYS A 1 79 ? -5.656 2.650 7.394 1.00 88.25 79 CYS A N 1
ATOM 572 C CA . CYS A 1 79 ? -6.185 2.007 8.592 1.00 88.25 79 CYS A CA 1
ATOM 573 C C . CYS A 1 79 ? -6.655 3.038 9.624 1.00 88.25 79 CYS A C 1
ATOM 575 O O . CYS A 1 79 ? -7.698 2.852 10.239 1.00 88.25 79 CYS A O 1
ATOM 577 N N . ASN A 1 80 ? -5.957 4.165 9.789 1.00 88.31 80 ASN A N 1
ATOM 578 C CA . ASN A 1 80 ? -6.440 5.230 10.671 1.00 88.31 80 ASN A CA 1
ATOM 579 C C . ASN A 1 80 ? -7.713 5.899 10.135 1.00 88.31 80 ASN A C 1
ATOM 581 O O . ASN A 1 80 ? -8.623 6.171 10.916 1.00 88.31 80 ASN A O 1
ATOM 585 N N . LYS A 1 81 ? -7.816 6.117 8.818 1.00 88.31 81 LYS A N 1
ATOM 586 C CA . LYS A 1 81 ? -9.014 6.696 8.195 1.00 88.31 81 LYS A CA 1
ATOM 587 C C . LYS A 1 81 ? -10.227 5.767 8.320 1.00 88.31 81 LYS A C 1
ATOM 589 O O . LYS A 1 81 ? -11.313 6.239 8.632 1.00 88.31 81 LYS A O 1
ATOM 594 N N . GLN A 1 82 ? -10.036 4.459 8.148 1.00 84.75 82 GLN A N 1
ATOM 595 C CA . GLN A 1 82 ? -11.088 3.446 8.317 1.00 84.75 82 GLN A CA 1
ATOM 596 C C . GLN A 1 82 ? -11.419 3.137 9.784 1.00 84.75 82 GLN A C 1
ATOM 598 O O . GLN A 1 82 ? -12.479 2.592 10.108 1.00 84.75 82 GLN A O 1
ATOM 603 N N . ALA A 1 83 ? -10.517 3.483 10.698 1.00 88.94 83 ALA A N 1
ATOM 604 C CA . ALA A 1 83 ? -10.773 3.442 12.129 1.00 88.94 83 ALA A CA 1
ATOM 605 C C . ALA A 1 83 ? -11.587 4.649 12.622 1.00 88.94 83 ALA A C 1
ATOM 607 O O . ALA A 1 83 ? -11.915 4.691 13.808 1.00 88.94 83 ALA A O 1
ATOM 608 N N . ALA A 1 84 ? -11.921 5.619 11.759 1.00 89.19 84 ALA A N 1
ATOM 609 C CA . ALA A 1 84 ? -12.786 6.732 12.132 1.00 89.19 84 ALA A CA 1
ATOM 610 C C . ALA A 1 84 ? -14.123 6.202 12.681 1.00 89.19 84 ALA A C 1
ATOM 612 O O . ALA A 1 84 ? -14.744 5.317 12.096 1.00 89.19 84 ALA A O 1
ATOM 613 N N . GLY A 1 85 ? -14.528 6.704 13.848 1.00 89.31 85 GLY A N 1
ATOM 614 C CA . GLY A 1 85 ? -15.723 6.239 14.559 1.00 89.31 85 GLY A CA 1
ATOM 615 C C . GLY A 1 85 ? -15.535 4.974 15.408 1.00 89.31 85 GLY A C 1
ATOM 616 O O . GLY A 1 85 ? -16.455 4.611 16.131 1.00 89.31 85 GLY A O 1
ATOM 617 N N . LYS A 1 86 ? -14.360 4.324 15.384 1.00 90.88 86 LYS A N 1
ATOM 618 C CA . LYS A 1 86 ? -14.013 3.229 16.308 1.00 90.88 86 LYS A CA 1
ATOM 619 C C . LYS A 1 86 ? -13.207 3.776 17.487 1.00 90.88 86 LYS A C 1
ATOM 621 O O . LYS A 1 86 ? -12.314 4.608 17.308 1.00 90.88 86 LYS A O 1
ATOM 626 N N . SER A 1 87 ? -13.455 3.271 18.689 1.00 94.06 87 SER A N 1
ATOM 627 C CA . SER A 1 87 ? -12.746 3.667 19.912 1.00 94.06 87 SER A CA 1
ATOM 628 C C . SER A 1 87 ? -12.425 2.450 20.784 1.00 94.06 87 SER A C 1
ATOM 630 O O . SER A 1 87 ? -12.851 1.335 20.494 1.00 94.06 87 SER A O 1
ATOM 632 N N . GLY A 1 88 ? -11.583 2.644 21.803 1.00 94.06 88 GLY A N 1
ATOM 633 C CA . GLY A 1 88 ? -11.241 1.595 22.764 1.00 94.06 88 GLY A CA 1
ATOM 634 C C . GLY A 1 88 ? -10.665 0.326 22.126 1.00 94.06 88 GLY A C 1
ATOM 635 O O . GLY A 1 88 ? -9.749 0.377 21.298 1.00 94.06 88 GLY A O 1
ATOM 636 N N . ASP A 1 89 ? -11.199 -0.816 22.551 1.00 95.19 89 ASP A N 1
ATOM 637 C CA . ASP A 1 89 ? -10.744 -2.145 22.141 1.00 95.19 89 ASP A CA 1
ATOM 638 C C . ASP A 1 89 ? -11.049 -2.437 20.661 1.00 95.19 89 ASP A C 1
ATOM 640 O O . ASP A 1 89 ? -10.224 -3.020 19.951 1.00 95.19 89 ASP A O 1
ATOM 644 N N . ASP A 1 90 ? -12.176 -1.928 20.155 1.00 90.69 90 ASP A N 1
ATOM 645 C CA . ASP A 1 90 ? -12.610 -2.121 18.768 1.00 90.69 90 ASP A CA 1
ATOM 646 C C . ASP A 1 90 ? -11.664 -1.450 17.775 1.00 90.69 90 ASP A C 1
ATOM 648 O O . ASP A 1 90 ? -11.301 -2.032 16.747 1.00 90.69 90 ASP A O 1
ATOM 652 N N . ARG A 1 91 ? -11.182 -0.242 18.101 1.00 92.25 91 ARG A N 1
ATOM 653 C CA . ARG A 1 91 ? -10.158 0.423 17.284 1.00 92.25 91 ARG A CA 1
ATOM 654 C C . ARG A 1 91 ? -8.858 -0.371 17.278 1.00 92.25 91 ARG A C 1
ATOM 656 O O . ARG A 1 91 ? -8.258 -0.507 16.217 1.00 92.25 91 ARG A O 1
ATOM 663 N N . LYS A 1 92 ? -8.413 -0.892 18.425 1.00 91.19 92 LYS A N 1
ATOM 664 C CA . LYS A 1 92 ? -7.164 -1.668 18.508 1.00 91.19 92 LYS A CA 1
ATOM 665 C C . LYS A 1 92 ? -7.244 -2.955 17.692 1.00 91.19 92 LYS A C 1
ATOM 667 O O . LYS A 1 92 ? -6.337 -3.212 16.902 1.00 91.19 92 LYS A O 1
ATOM 672 N N . LYS A 1 93 ? -8.333 -3.719 17.820 1.00 90.19 93 LYS A N 1
ATOM 673 C CA . LYS A 1 93 ? -8.561 -4.946 17.037 1.00 90.19 93 LYS A CA 1
ATOM 674 C C . LYS A 1 93 ? -8.619 -4.659 15.543 1.00 90.19 93 LYS A C 1
ATOM 676 O O . LYS A 1 93 ? -7.927 -5.321 14.769 1.00 90.19 93 LYS A O 1
ATOM 681 N N . PHE A 1 94 ? -9.363 -3.625 15.147 1.00 89.56 94 PHE A N 1
ATOM 682 C CA . PHE A 1 94 ? -9.423 -3.194 13.754 1.00 89.56 94 PHE A CA 1
ATOM 683 C C . PHE A 1 94 ? -8.044 -2.785 13.224 1.00 89.56 94 PHE A C 1
ATOM 685 O O . PHE A 1 94 ? -7.634 -3.229 12.156 1.00 89.56 94 PHE A O 1
ATOM 692 N N . MET A 1 95 ? -7.304 -1.967 13.974 1.00 88.88 95 MET A N 1
ATOM 693 C CA . MET A 1 95 ? -6.013 -1.447 13.531 1.00 88.88 95 MET A CA 1
ATOM 694 C C . MET A 1 95 ? -4.961 -2.557 13.464 1.00 88.88 95 MET A C 1
ATOM 696 O O . MET A 1 95 ? -4.221 -2.614 12.490 1.00 88.88 95 MET A O 1
ATOM 700 N N . SER A 1 96 ? -4.952 -3.496 14.414 1.00 87.12 96 SER A N 1
ATOM 701 C CA . SER A 1 96 ? -4.099 -4.686 14.339 1.00 87.12 96 SER A CA 1
ATOM 702 C C . SER A 1 96 ? -4.434 -5.528 13.108 1.00 87.12 96 SER A C 1
ATOM 704 O O . SER A 1 96 ? -3.551 -5.802 12.308 1.00 87.12 96 SER A O 1
ATOM 706 N N . SER A 1 97 ? -5.705 -5.874 12.888 1.00 85.56 97 SER A N 1
ATOM 707 C CA . SER A 1 97 ? -6.121 -6.658 11.716 1.00 85.56 97 SER A CA 1
ATOM 708 C C . SER A 1 97 ? -5.771 -5.959 10.392 1.00 85.56 97 SER A C 1
ATOM 710 O O . SER A 1 97 ? -5.185 -6.567 9.493 1.00 85.56 97 SER A O 1
ATOM 712 N N . CYS A 1 98 ? -6.036 -4.653 10.303 1.00 85.38 98 CYS A N 1
ATOM 713 C CA . CYS A 1 98 ? -5.754 -3.840 9.125 1.00 85.38 98 CYS A CA 1
ATOM 714 C C . CYS A 1 98 ? -4.247 -3.724 8.838 1.00 85.38 98 CYS A C 1
ATOM 716 O O . CYS A 1 98 ? -3.841 -3.724 7.676 1.00 85.38 98 CYS A O 1
ATOM 718 N N . LEU A 1 99 ? -3.403 -3.665 9.877 1.00 81.12 99 LEU A N 1
ATOM 719 C CA . LEU A 1 99 ? -1.947 -3.530 9.759 1.00 81.12 99 LEU A CA 1
ATOM 720 C C . LEU A 1 99 ? -1.202 -4.859 9.613 1.00 81.12 99 LEU A C 1
ATOM 722 O O . LEU A 1 99 ? -0.124 -4.864 9.015 1.00 81.12 99 LEU A O 1
ATOM 726 N N . SER A 1 100 ? -1.766 -5.969 10.083 1.00 77.44 100 SER A N 1
ATOM 727 C CA . SER A 1 100 ? -1.136 -7.294 10.036 1.00 77.44 100 SER A CA 1
ATOM 728 C C . SER A 1 100 ? -1.321 -8.028 8.704 1.00 77.44 100 SER A C 1
ATOM 730 O O . SER A 1 100 ? -0.484 -8.853 8.365 1.00 77.44 100 SER A O 1
ATOM 732 N N . GLY A 1 101 ? -2.366 -7.742 7.920 1.00 63.19 101 GLY A N 1
ATOM 733 C CA . GLY A 1 101 ? -2.584 -8.441 6.643 1.00 63.19 101 GLY A CA 1
ATOM 734 C C . GLY A 1 101 ? -1.791 -7.844 5.476 1.00 63.19 101 GLY A C 1
ATOM 735 O O . GLY A 1 101 ? -1.770 -6.628 5.326 1.00 63.19 101 GLY A O 1
ATOM 736 N N . ASP A 1 102 ? -1.224 -8.648 4.572 1.00 50.97 102 ASP A N 1
ATOM 737 C CA . ASP A 1 102 ? -0.620 -8.194 3.292 1.00 50.97 102 ASP A CA 1
ATOM 738 C C . ASP A 1 102 ? -1.578 -7.419 2.369 1.00 50.97 102 ASP A C 1
ATOM 740 O O . ASP A 1 102 ? -1.185 -6.869 1.337 1.00 50.97 102 ASP A O 1
ATOM 744 N N . ALA A 1 103 ? -2.849 -7.368 2.753 1.00 48.69 103 ALA A N 1
ATOM 745 C CA . ALA A 1 103 ? -3.960 -6.940 1.944 1.00 48.69 103 ALA A CA 1
ATOM 746 C C . ALA A 1 103 ? -4.759 -5.789 2.583 1.00 48.69 103 ALA A C 1
ATOM 748 O O . ALA A 1 103 ? -5.969 -5.914 2.770 1.00 48.69 103 ALA A O 1
ATOM 749 N N . PRO A 1 104 ? -4.162 -4.610 2.835 1.00 52.94 104 PRO A N 1
ATOM 750 C CA . PRO A 1 104 ? -4.991 -3.409 2.888 1.00 52.94 104 PRO A CA 1
ATOM 751 C C . PRO A 1 104 ? -5.780 -3.245 1.575 1.00 52.94 104 PRO A C 1
ATOM 753 O O . PRO A 1 104 ? -6.882 -2.722 1.604 1.00 52.94 104 PRO A O 1
ATOM 756 N N . ALA A 1 105 ? -5.287 -3.815 0.465 1.00 52.28 105 ALA A N 1
ATOM 757 C CA . ALA A 1 105 ? -6.022 -3.986 -0.786 1.00 52.28 105 ALA A CA 1
ATOM 758 C C . ALA A 1 105 ? -7.257 -4.916 -0.692 1.00 52.28 105 ALA A C 1
ATOM 760 O O . ALA A 1 105 ? -8.215 -4.677 -1.413 1.00 52.28 105 ALA A O 1
ATOM 761 N N . ALA A 1 106 ? -7.286 -5.930 0.189 1.00 53.47 106 ALA A N 1
ATOM 762 C CA . ALA A 1 106 ? -8.474 -6.785 0.377 1.00 53.47 106 ALA A CA 1
ATOM 763 C C . ALA A 1 106 ? -9.538 -6.138 1.270 1.00 53.47 106 ALA A C 1
ATOM 765 O O . ALA A 1 106 ? -10.703 -6.509 1.207 1.00 53.47 106 ALA A O 1
ATOM 766 N N . ASN A 1 107 ? -9.140 -5.169 2.099 1.00 61.09 107 ASN A N 1
ATOM 767 C CA . ASN A 1 107 ? -10.068 -4.353 2.880 1.00 61.09 107 ASN A CA 1
ATOM 768 C C . ASN A 1 107 ? -10.492 -3.074 2.145 1.00 61.09 107 ASN A C 1
ATOM 770 O O . ASN A 1 107 ? -11.251 -2.291 2.708 1.00 61.09 107 ASN A O 1
ATOM 774 N N . MET A 1 108 ? -9.979 -2.824 0.936 1.00 72.81 108 MET A N 1
ATOM 775 C CA . MET A 1 108 ? -10.396 -1.696 0.109 1.00 72.81 108 MET A CA 1
ATOM 776 C C . MET A 1 108 ? -11.634 -2.060 -0.687 1.00 72.81 108 MET A C 1
ATOM 778 O O . MET A 1 108 ? -11.704 -3.106 -1.333 1.00 72.81 108 MET A O 1
ATOM 782 N N . THR A 1 109 ? -12.584 -1.137 -0.718 1.00 80.50 109 THR A N 1
ATOM 783 C CA . THR A 1 109 ? -13.625 -1.171 -1.738 1.00 80.50 109 THR A CA 1
ATOM 784 C C . THR A 1 109 ? -12.999 -0.975 -3.123 1.00 80.50 109 THR A C 1
ATOM 786 O O . THR A 1 109 ? -11.951 -0.338 -3.277 1.00 80.50 109 THR A O 1
ATOM 789 N N . GLN A 1 110 ? -13.669 -1.458 -4.170 1.00 80.69 110 GLN A N 1
ATOM 790 C CA . GLN A 1 110 ? -13.214 -1.250 -5.551 1.00 80.69 110 GLN A CA 1
ATOM 791 C C . GLN A 1 110 ? -13.040 0.240 -5.898 1.00 80.69 110 GLN A C 1
ATOM 793 O O . GLN A 1 110 ? -12.148 0.601 -6.666 1.00 80.69 110 GLN A O 1
ATOM 798 N N . GLN A 1 111 ? -13.846 1.119 -5.294 1.00 82.00 111 GLN A N 1
ATOM 799 C CA . GLN A 1 111 ? -13.757 2.568 -5.478 1.00 82.00 111 GLN A CA 1
ATOM 800 C C . GLN A 1 111 ? -12.485 3.156 -4.849 1.00 82.00 111 GLN A C 1
ATOM 802 O O . GLN A 1 111 ? -11.808 3.982 -5.465 1.00 82.00 111 GLN A O 1
ATOM 807 N N . GLU A 1 112 ? -12.113 2.699 -3.654 1.00 82.19 112 GLU A N 1
ATOM 808 C CA . GLU A 1 112 ? -10.866 3.105 -3.000 1.00 82.19 112 GLU A CA 1
ATOM 809 C C . GLU A 1 112 ? -9.649 2.576 -3.752 1.00 82.19 112 GLU A C 1
ATOM 811 O O . GLU A 1 112 ? -8.682 3.315 -3.948 1.00 82.19 112 GLU A O 1
ATOM 816 N N . LYS A 1 113 ? -9.720 1.330 -4.232 1.00 79.62 113 LYS A N 1
ATOM 817 C CA . LYS A 1 113 ? -8.674 0.719 -5.057 1.00 79.62 113 LYS A CA 1
ATOM 818 C C . LYS A 1 113 ? -8.442 1.525 -6.337 1.00 79.62 113 LYS A C 1
ATOM 820 O O . LYS A 1 113 ? -7.304 1.857 -6.653 1.00 79.62 113 LYS A O 1
ATOM 825 N N . MET A 1 114 ? -9.511 1.952 -7.012 1.00 87.06 114 MET A N 1
ATOM 826 C CA . MET A 1 114 ? -9.440 2.866 -8.161 1.00 87.06 114 MET A CA 1
ATOM 827 C C . MET A 1 114 ? -8.787 4.207 -7.825 1.00 87.06 114 MET A C 1
ATOM 829 O O . MET A 1 114 ? -7.924 4.671 -8.574 1.00 87.06 114 MET A O 1
ATOM 833 N N . GLY A 1 115 ? -9.169 4.833 -6.710 1.00 85.56 115 GLY A N 1
ATOM 834 C CA . GLY A 1 115 ? -8.559 6.089 -6.265 1.00 85.56 115 GLY A CA 1
ATOM 835 C C . GLY A 1 115 ? -7.066 5.936 -5.970 1.00 85.56 115 GLY A C 1
ATOM 836 O O . GLY A 1 115 ? -6.254 6.758 -6.397 1.00 85.56 115 GLY A O 1
ATOM 837 N N . TYR A 1 116 ? -6.691 4.844 -5.306 1.00 80.56 116 TYR A N 1
ATOM 838 C CA . TYR A 1 116 ? -5.304 4.517 -4.996 1.00 80.56 116 TYR A CA 1
ATOM 839 C C . TYR A 1 116 ? -4.474 4.249 -6.256 1.00 80.56 116 TYR A C 1
ATOM 841 O O . TYR A 1 116 ? -3.430 4.878 -6.439 1.00 80.56 116 TYR A O 1
ATOM 849 N N . CYS A 1 117 ? -4.967 3.405 -7.167 1.00 85.50 117 CYS A N 1
ATOM 850 C CA . CYS A 1 117 ? -4.304 3.136 -8.441 1.00 85.50 117 CYS A CA 1
ATOM 851 C C . CYS A 1 117 ? -4.148 4.421 -9.265 1.00 85.50 117 CYS A C 1
ATOM 853 O O . CYS A 1 117 ? -3.072 4.694 -9.787 1.00 85.50 117 CYS A O 1
ATOM 855 N N . ASN A 1 118 ? -5.160 5.288 -9.324 1.00 86.25 118 ASN A N 1
ATOM 856 C CA . ASN A 1 118 ? -5.011 6.568 -10.020 1.00 86.25 118 ASN A CA 1
ATOM 857 C C . ASN A 1 118 ? -3.972 7.488 -9.363 1.00 86.25 118 ASN A C 1
ATOM 859 O O . ASN A 1 118 ? -3.199 8.127 -10.074 1.00 86.25 118 ASN A O 1
ATOM 863 N N . LYS A 1 119 ? -3.900 7.526 -8.027 1.00 83.62 119 LYS A N 1
ATOM 864 C CA . LYS A 1 119 ? -2.901 8.323 -7.298 1.00 83.62 119 LYS A CA 1
ATOM 865 C C . LYS A 1 119 ? -1.476 7.813 -7.537 1.00 83.62 119 LYS A C 1
ATOM 867 O O . LYS A 1 119 ? -0.556 8.613 -7.693 1.00 83.62 119 LYS A O 1
ATOM 872 N N . GLN A 1 120 ? -1.298 6.497 -7.597 1.00 76.88 120 GLN A N 1
ATOM 873 C CA . GLN A 1 120 ? -0.007 5.852 -7.848 1.00 76.88 120 GLN A CA 1
ATOM 874 C C . GLN A 1 120 ? 0.418 5.888 -9.322 1.00 76.88 120 GLN A C 1
ATOM 876 O O . GLN A 1 120 ? 1.603 5.804 -9.632 1.00 76.88 120 GLN A O 1
ATOM 881 N N . ALA A 1 121 ? -0.528 6.098 -10.237 1.00 83.94 121 ALA A N 1
ATOM 882 C CA . ALA A 1 121 ? -0.246 6.326 -11.649 1.00 83.94 121 ALA A CA 1
ATOM 883 C C . ALA A 1 121 ? 0.321 7.731 -11.947 1.00 83.94 121 ALA A C 1
ATOM 885 O O . ALA A 1 121 ? 0.528 8.064 -13.114 1.00 83.94 121 ALA A O 1
ATOM 886 N N . THR A 1 122 ? 0.563 8.569 -10.931 1.00 82.06 122 THR A N 1
ATOM 887 C CA . THR A 1 122 ? 1.147 9.907 -11.114 1.00 82.06 122 THR A CA 1
ATOM 888 C C . THR A 1 122 ? 2.496 9.800 -11.828 1.00 82.06 122 THR A C 1
ATOM 890 O O . THR A 1 122 ? 3.375 9.055 -11.403 1.00 82.06 122 THR A O 1
ATOM 893 N N . GLY A 1 123 ? 2.656 10.539 -12.928 1.00 80.81 123 GLY A N 1
ATOM 894 C CA . GLY A 1 123 ? 3.859 10.494 -13.767 1.00 80.81 123 GLY A CA 1
ATOM 895 C C . GLY A 1 123 ? 3.885 9.360 -14.800 1.00 80.81 123 GLY A C 1
ATOM 896 O O . GLY A 1 123 ? 4.825 9.295 -15.586 1.00 80.81 123 GLY A O 1
ATOM 897 N N . LYS A 1 124 ? 2.862 8.494 -14.848 1.00 82.88 124 LYS A N 1
ATOM 898 C CA . LYS A 1 124 ? 2.686 7.490 -15.908 1.00 82.88 124 LYS A CA 1
ATOM 899 C C . LYS A 1 124 ? 1.695 8.002 -16.954 1.00 82.88 124 LYS A C 1
ATOM 901 O O . LYS A 1 124 ? 0.642 8.545 -16.615 1.00 82.88 124 LYS A O 1
ATOM 906 N N . SER A 1 125 ? 2.005 7.771 -18.225 1.00 88.50 125 SER A N 1
ATOM 907 C CA . SER A 1 125 ? 1.213 8.228 -19.376 1.00 88.50 125 SER A CA 1
ATOM 908 C C . SER A 1 125 ? 1.035 7.093 -20.382 1.00 88.50 125 SER A C 1
ATOM 910 O O . SER A 1 125 ? 1.769 6.111 -20.329 1.00 88.50 125 SER A O 1
ATOM 912 N N . GLY A 1 126 ? 0.064 7.212 -21.291 1.00 90.94 126 GLY A N 1
ATOM 913 C CA . GLY A 1 126 ? -0.096 6.268 -22.404 1.00 90.94 126 GLY A CA 1
ATOM 914 C C . GLY A 1 126 ? -0.224 4.804 -21.965 1.00 90.94 126 GLY A C 1
ATOM 915 O O . GLY A 1 126 ? -0.980 4.478 -21.041 1.00 90.94 126 GLY A O 1
ATOM 916 N N . ASP A 1 127 ? 0.516 3.923 -22.636 1.00 90.12 127 ASP A N 1
ATOM 917 C CA . ASP A 1 127 ? 0.497 2.479 -22.387 1.00 90.12 127 ASP A CA 1
ATOM 918 C C . ASP A 1 127 ? 1.028 2.094 -21.003 1.00 90.12 127 ASP A C 1
ATOM 920 O O . ASP A 1 127 ? 0.493 1.172 -20.381 1.00 90.12 127 ASP A O 1
ATOM 924 N N . ASP A 1 128 ? 1.994 2.839 -20.463 1.00 85.44 128 ASP A N 1
ATOM 925 C CA . ASP A 1 128 ? 2.539 2.583 -19.126 1.00 85.44 128 ASP A CA 1
ATOM 926 C C . ASP A 1 128 ? 1.488 2.798 -18.038 1.00 85.44 128 ASP A C 1
ATOM 928 O O . ASP A 1 128 ? 1.381 2.010 -17.094 1.00 85.44 128 ASP A O 1
ATOM 932 N N . ARG A 1 129 ? 0.642 3.827 -18.188 1.00 88.88 129 ARG A N 1
ATOM 933 C CA . ARG A 1 129 ? -0.476 4.053 -17.262 1.00 88.88 129 ARG A CA 1
ATOM 934 C C . ARG A 1 129 ? -1.532 2.960 -17.380 1.00 88.88 129 ARG A C 1
ATOM 936 O O . ARG A 1 129 ? -2.043 2.522 -16.352 1.00 88.88 129 ARG A O 1
ATOM 943 N N . LYS A 1 130 ? -1.861 2.509 -18.595 1.00 89.50 130 LYS A N 1
ATOM 944 C CA . LYS A 1 130 ? -2.835 1.420 -18.800 1.00 89.50 130 LYS A CA 1
ATOM 945 C C . LYS A 1 130 ? -2.358 0.111 -18.180 1.00 89.50 130 LYS A C 1
ATOM 947 O O . LYS A 1 130 ? -3.115 -0.502 -17.429 1.00 89.50 130 LYS A O 1
ATOM 952 N N . LYS A 1 131 ? -1.110 -0.290 -18.444 1.00 87.75 131 LYS A N 1
ATOM 953 C CA . LYS A 1 131 ? -0.511 -1.509 -17.875 1.00 87.75 131 LYS A CA 1
ATOM 954 C C . LYS A 1 131 ? -0.475 -1.448 -16.351 1.00 87.75 131 LYS A C 1
ATOM 956 O O . LYS A 1 131 ? -0.928 -2.382 -15.692 1.00 87.75 131 LYS A O 1
ATOM 961 N N . PHE A 1 132 ? -0.032 -0.316 -15.803 1.00 85.31 132 PHE A N 1
ATOM 962 C CA . PHE A 1 132 ? -0.024 -0.088 -14.363 1.00 85.31 132 PHE A CA 1
ATOM 963 C C . PHE A 1 132 ? -1.431 -0.174 -13.756 1.00 85.31 132 PHE A C 1
ATOM 965 O O . PHE A 1 132 ? -1.635 -0.877 -12.770 1.00 85.31 132 PHE A O 1
ATOM 972 N N . MET A 1 133 ? -2.419 0.503 -14.348 1.00 86.88 133 MET A N 1
ATOM 973 C CA . MET A 1 133 ? -3.781 0.521 -13.812 1.00 86.88 133 MET A CA 1
ATOM 974 C C . MET A 1 133 ? -4.436 -0.860 -13.886 1.00 86.88 133 MET A C 1
ATOM 976 O O . MET A 1 133 ? -5.073 -1.275 -12.923 1.00 86.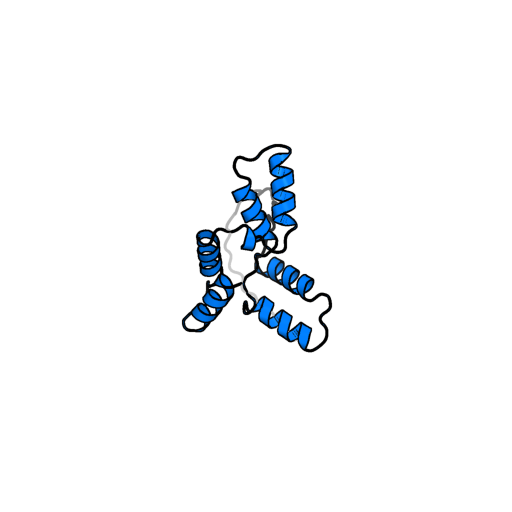88 133 MET A O 1
ATOM 980 N N . SER A 1 134 ? -4.233 -1.590 -14.986 1.00 85.69 134 SER A N 1
ATOM 981 C CA . SER A 1 134 ? -4.728 -2.960 -15.134 1.00 85.69 134 SER A CA 1
ATOM 982 C C . SER A 1 134 ? -4.145 -3.871 -14.058 1.00 85.69 134 SER A C 1
ATOM 984 O O . SER A 1 134 ? -4.908 -4.520 -13.352 1.00 85.69 134 SER A O 1
ATOM 986 N N . SER A 1 135 ? -2.819 -3.863 -13.880 1.00 81.88 135 SER A N 1
ATOM 987 C CA . SER A 1 135 ? -2.137 -4.670 -12.860 1.00 81.88 135 SER A CA 1
ATOM 988 C C . SER A 1 135 ? -2.546 -4.280 -11.433 1.00 81.88 135 SER A C 1
ATOM 990 O O . SER A 1 135 ? -2.789 -5.144 -10.593 1.00 81.88 135 SER A O 1
ATOM 992 N N . CYS A 1 136 ? -2.683 -2.980 -11.162 1.00 81.81 136 CYS A N 1
ATOM 993 C CA . CYS A 1 136 ? -3.081 -2.464 -9.855 1.00 81.81 136 CYS A CA 1
ATOM 994 C C . CYS A 1 136 ? -4.528 -2.835 -9.492 1.00 81.81 136 CYS A C 1
ATOM 996 O O . CYS A 1 136 ? -4.811 -3.156 -8.340 1.00 81.81 136 CYS A O 1
ATOM 998 N N . LEU A 1 137 ? -5.450 -2.821 -10.460 1.00 81.56 137 LEU A N 1
ATOM 999 C CA . LEU A 1 137 ? -6.858 -3.150 -10.226 1.00 81.56 137 LEU A CA 1
ATOM 1000 C C . LEU A 1 137 ? -7.123 -4.658 -10.184 1.00 81.56 137 LEU A C 1
ATOM 1002 O O . LEU A 1 137 ? -8.052 -5.076 -9.489 1.00 81.56 137 LEU A O 1
ATOM 1006 N N . SER A 1 138 ? -6.310 -5.467 -10.867 1.00 76.31 138 SER A N 1
ATOM 1007 C CA . SER A 1 138 ? -6.442 -6.928 -10.890 1.00 76.31 138 SER A CA 1
ATOM 1008 C C . SER A 1 138 ? -5.756 -7.650 -9.723 1.00 76.31 138 SER A C 1
ATOM 1010 O O . SER A 1 138 ? -6.020 -8.832 -9.531 1.00 76.31 138 SER A O 1
ATOM 1012 N N . GLY A 1 139 ? -4.849 -6.978 -8.999 1.00 62.34 139 GLY A N 1
ATOM 1013 C CA . GLY A 1 139 ? -4.017 -7.570 -7.934 1.00 62.34 139 GLY A CA 1
ATOM 1014 C C . GLY A 1 139 ? -4.557 -7.488 -6.512 1.00 62.34 139 GLY A C 1
ATOM 1015 O O . GLY A 1 139 ? -5.672 -6.962 -6.315 1.00 62.34 139 GLY A O 1
#